Protein AF-A0AAN6F4Q7-F1 (afdb_monomer)

Organism: NCBI:txid329885

Mean predicted aligned error: 5.04 Å

pLDDT: mean 89.15, std 7.91, range [54.62, 97.69]

Foldseek 3Di:
DVVVVVQFPFWDDDDDADPPQPWDWTWGDDVPDTDIDTDQPPPDDDDVSVVSNVVRPVVGDVDPDDDDDDDDDDDDDPVDHDDPPDDDDADDDDPRRRDDD

Sequence (101 aa):
KAAVEATLDEEHVSLPKPAGDGNSYSFGRIGEHNVVVACLPAGVTGKASAATVARDIIRSFPIKAGFMVGIGGGVWSERADVRLGDVVVSQPDGMHGGVVQ

Solvent-accessible surface area (backbone atoms only — not comparable to full-atom values): 7000 Å² total; per-residue (Å²): 99,67,77,61,60,74,63,42,80,38,81,46,78,86,72,89,75,57,91,93,54,86,75,59,75,48,40,28,25,47,90,94,39,81,44,80,48,68,56,73,59,89,97,56,83,57,70,69,58,53,50,52,53,51,54,44,53,54,75,69,40,96,70,89,79,88,84,90,84,82,88,81,89,76,73,66,45,102,91,40,86,54,55,94,87,67,85,86,78,67,56,64,53,96,94,41,74,41,64,92,128

InterPro domains:
  IPR000845 Nucleoside phosphorylase domain [PF01048] (18-90)
  IPR035994 Nucleoside phosphorylase superfamily [G3DSA: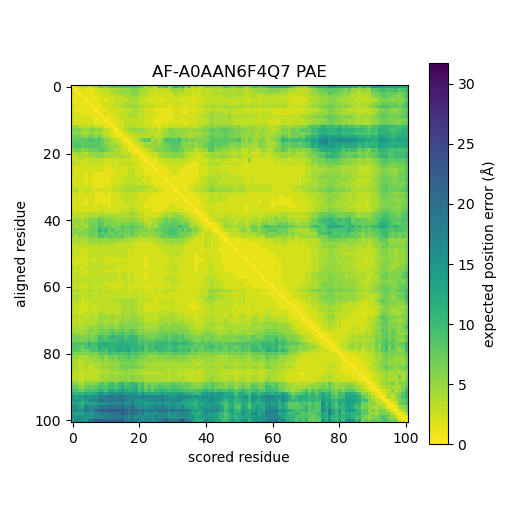3.40.50.1580] (1-101)
  IPR035994 Nucleoside phosphorylase superfamily [SSF53167] (4-91)
  IPR053137 Nucleotide-binding leucine-rich repeat (NLR)-like [PTHR46082] (2-101)

Secondary structure (DSSP, 8-state):
-HHHHTT-SEEEPPPPPPT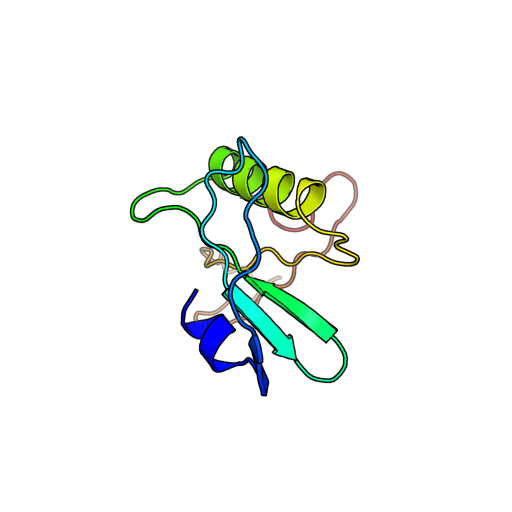T----EEEEEETTEEEEEE-PPTT--SHHHHHHHHHHHHHHS--S------------BTTB---TTPPP----BTTB-S---

Structure (mmCIF, N/CA/C/O backbone):
data_AF-A0AAN6F4Q7-F1
#
_entry.id   AF-A0AAN6F4Q7-F1
#
loop_
_atom_site.group_PDB
_atom_site.id
_atom_site.type_symbol
_atom_site.label_atom_id
_atom_site.label_alt_id
_atom_site.label_comp_id
_atom_site.label_asym_id
_atom_site.label_entity_id
_atom_site.label_seq_id
_atom_site.pdbx_PDB_ins_code
_atom_site.Cartn_x
_atom_site.Cartn_y
_atom_site.Cartn_z
_atom_site.occupancy
_atom_site.B_iso_or_equiv
_atom_site.auth_seq_id
_atom_site.auth_comp_id
_atom_site.auth_asym_id
_atom_site.auth_atom_id
_atom_site.pdbx_PDB_model_num
ATOM 1 N N . LYS A 1 1 ? -7.007 2.884 -3.916 1.00 82.12 1 LYS A N 1
ATOM 2 C CA . LYS A 1 1 ? -7.811 2.375 -2.781 1.00 82.12 1 LYS A CA 1
ATOM 3 C C . LYS A 1 1 ? -8.812 1.327 -3.266 1.00 82.12 1 LYS A C 1
ATOM 5 O O . LYS A 1 1 ? -8.593 0.169 -2.951 1.00 82.12 1 LYS A O 1
ATOM 10 N N . ALA A 1 2 ? -9.730 1.694 -4.170 1.00 88.38 2 ALA A N 1
ATOM 11 C CA . ALA A 1 2 ? -10.770 0.819 -4.734 1.00 88.38 2 ALA A CA 1
ATOM 12 C C . ALA A 1 2 ? -10.318 -0.590 -5.157 1.00 88.38 2 ALA A C 1
ATOM 14 O O . ALA A 1 2 ? -10.980 -1.560 -4.825 1.00 88.38 2 ALA A O 1
ATOM 15 N N . ALA A 1 3 ? -9.177 -0.722 -5.844 1.00 89.69 3 ALA A N 1
ATOM 16 C CA . ALA A 1 3 ? -8.684 -2.036 -6.263 1.00 89.69 3 ALA A CA 1
ATOM 17 C C . ALA A 1 3 ? -8.407 -2.985 -5.082 1.00 89.69 3 ALA A C 1
ATOM 19 O O . ALA A 1 3 ? -8.698 -4.164 -5.185 1.00 89.69 3 ALA A O 1
ATOM 20 N N . VAL A 1 4 ? -7.877 -2.474 -3.964 1.00 91.44 4 VAL A N 1
ATOM 21 C CA . VAL A 1 4 ? -7.637 -3.283 -2.756 1.00 91.44 4 VAL A CA 1
ATOM 22 C C . VAL A 1 4 ? -8.945 -3.513 -2.001 1.00 91.44 4 VAL A C 1
ATOM 24 O O . VAL A 1 4 ? -9.181 -4.609 -1.511 1.00 91.44 4 VAL A O 1
ATOM 27 N N . GLU A 1 5 ? -9.819 -2.507 -1.940 1.00 94.25 5 GLU A N 1
ATOM 28 C CA . GLU A 1 5 ? -11.144 -2.636 -1.312 1.00 94.25 5 GLU A CA 1
ATOM 29 C C . GLU A 1 5 ? -11.980 -3.732 -1.992 1.00 94.25 5 GLU A C 1
ATOM 31 O O . GLU A 1 5 ? -12.564 -4.562 -1.311 1.00 94.25 5 GLU A O 1
ATOM 36 N N . ALA A 1 6 ? -11.919 -3.834 -3.323 1.00 95.00 6 ALA A N 1
ATOM 37 C CA . ALA A 1 6 ? -12.576 -4.893 -4.090 1.00 95.00 6 ALA A CA 1
ATOM 38 C C . ALA A 1 6 ? -12.007 -6.306 -3.848 1.00 95.00 6 ALA A C 1
ATOM 40 O O . ALA A 1 6 ? -12.617 -7.281 -4.277 1.00 95.00 6 ALA A O 1
ATOM 41 N N . THR A 1 7 ? -10.838 -6.425 -3.206 1.00 94.19 7 THR A N 1
ATOM 42 C CA . THR A 1 7 ? -10.232 -7.720 -2.840 1.00 94.19 7 THR A CA 1
ATOM 43 C C . THR A 1 7 ? -10.528 -8.142 -1.402 1.00 94.19 7 THR A C 1
ATOM 45 O O . THR A 1 7 ? -10.069 -9.201 -0.987 1.00 94.19 7 THR A O 1
ATOM 48 N N . LEU A 1 8 ? -11.247 -7.319 -0.630 1.00 96.75 8 LEU A N 1
ATOM 49 C CA . LEU A 1 8 ? -11.653 -7.662 0.730 1.00 96.75 8 LEU A CA 1
ATOM 50 C C . LEU A 1 8 ? -12.746 -8.736 0.697 1.00 96.75 8 LEU A C 1
ATOM 52 O O . LEU A 1 8 ? -13.712 -8.621 -0.053 1.00 96.75 8 LEU A O 1
ATOM 56 N N . ASP A 1 9 ? -12.620 -9.740 1.560 1.00 97.56 9 ASP A N 1
ATOM 57 C CA . ASP A 1 9 ? -13.683 -10.722 1.798 1.00 97.56 9 ASP A CA 1
ATOM 58 C C . ASP A 1 9 ? -14.834 -10.103 2.605 1.00 97.56 9 ASP A C 1
ATOM 60 O O . ASP A 1 9 ? -15.990 -10.504 2.484 1.00 97.56 9 ASP A O 1
ATOM 64 N N . GLU A 1 10 ? -14.502 -9.131 3.458 1.00 97.69 10 GLU A N 1
ATOM 65 C CA . GLU A 1 10 ? -15.431 -8.432 4.339 1.00 97.69 10 GLU A CA 1
ATOM 66 C C . GLU A 1 10 ? -14.970 -6.988 4.556 1.00 97.69 10 GLU A C 1
ATOM 68 O O . GLU A 1 10 ? -13.791 -6.735 4.820 1.00 97.69 10 GLU A O 1
ATOM 73 N N . GLU A 1 11 ? -15.905 -6.041 4.482 1.00 96.94 11 GLU A N 1
ATOM 74 C CA . GLU A 1 11 ? -15.685 -4.648 4.869 1.00 96.94 11 GLU A CA 1
ATOM 75 C C . GLU A 1 11 ? -16.103 -4.437 6.327 1.00 96.94 11 GLU A C 1
ATOM 77 O O . GLU A 1 11 ? -17.202 -4.803 6.743 1.00 96.94 11 GLU A O 1
ATOM 82 N N . HIS A 1 12 ? -15.235 -3.806 7.114 1.00 96.19 12 HIS A N 1
ATOM 83 C CA . HIS A 1 12 ? -15.526 -3.447 8.496 1.00 96.19 12 HIS A CA 1
ATOM 84 C C . HIS A 1 12 ? -15.957 -1.985 8.607 1.00 96.19 12 HIS A C 1
ATOM 86 O O . HIS A 1 12 ? -15.558 -1.120 7.824 1.00 96.19 12 HIS A O 1
ATOM 92 N N . VAL A 1 13 ? -16.718 -1.684 9.659 1.00 94.31 13 VAL A N 1
ATOM 93 C CA . VAL A 1 13 ? -17.069 -0.304 10.005 1.00 94.31 13 VAL A CA 1
ATOM 94 C C . VAL A 1 13 ? -15.824 0.529 10.321 1.00 94.31 13 VAL A C 1
ATOM 96 O O . VAL A 1 13 ? -14.842 0.045 10.886 1.00 94.31 13 VAL A O 1
ATOM 99 N N . SER A 1 14 ? -15.883 1.815 9.981 1.00 89.06 14 SER A N 1
ATOM 100 C C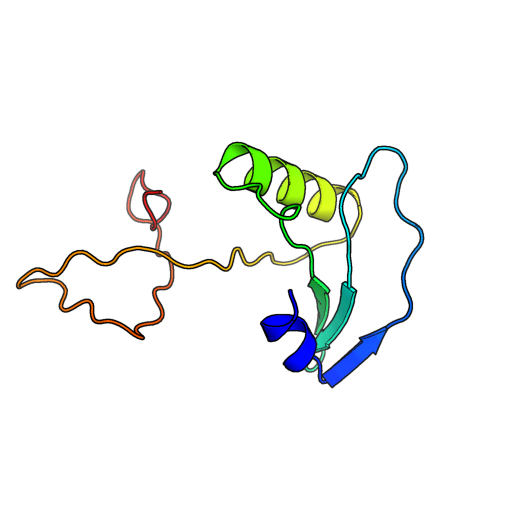A . SER A 1 14 ? -14.804 2.762 10.257 1.00 89.06 14 SER A CA 1
ATOM 101 C C . SER A 1 14 ? -14.498 2.864 11.751 1.00 89.06 14 SER A C 1
ATOM 103 O O . SER A 1 14 ? -15.391 3.102 12.565 1.00 89.06 14 SER A O 1
ATOM 105 N N . LEU A 1 15 ? -13.217 2.757 12.102 1.00 87.00 15 LEU A N 1
ATOM 106 C CA . LEU A 1 15 ? -12.735 2.988 13.462 1.00 87.00 15 LEU A CA 1
ATOM 107 C C . LEU A 1 15 ? -12.493 4.486 13.730 1.00 87.00 15 LEU A C 1
ATOM 109 O O . LEU A 1 15 ? -12.177 5.236 12.797 1.00 87.00 15 LEU A O 1
ATOM 113 N N . PRO A 1 16 ? -12.586 4.939 14.996 1.00 85.69 16 PRO A N 1
ATOM 114 C CA . PRO A 1 16 ? -12.180 6.287 15.375 1.00 85.69 16 PRO A CA 1
ATOM 115 C C . PRO A 1 16 ? -10.717 6.541 15.002 1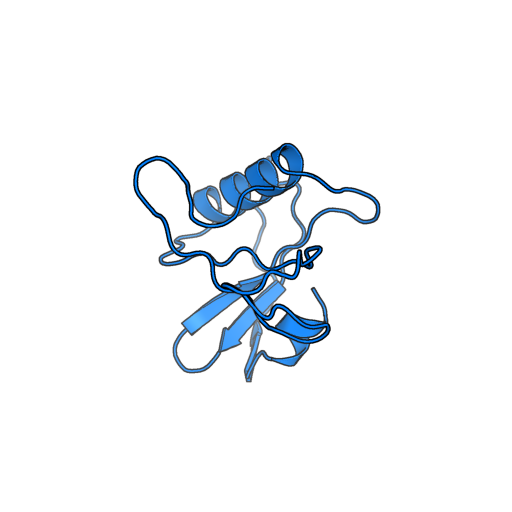.00 85.69 16 PRO A C 1
ATOM 117 O O . PRO A 1 16 ? -9.835 5.741 15.315 1.00 85.69 16 PRO A O 1
ATOM 120 N N . LYS A 1 17 ? -10.454 7.670 14.342 1.00 82.50 17 LYS A N 1
ATOM 121 C CA . LYS A 1 17 ? -9.094 8.056 13.958 1.00 82.50 17 LYS A CA 1
ATOM 122 C C . LYS A 1 17 ? -8.374 8.741 15.124 1.00 82.50 17 LYS A C 1
ATOM 124 O O . LYS A 1 17 ? -8.960 9.646 15.725 1.00 82.50 17 LYS A O 1
ATOM 129 N N . PRO A 1 18 ? -7.117 8.373 15.423 1.00 84.38 18 PRO A N 1
ATOM 130 C CA . PRO A 1 18 ? -6.313 9.088 16.407 1.00 84.38 18 PRO A CA 1
ATOM 131 C C . PRO A 1 18 ? -6.120 10.566 16.045 1.00 84.38 18 PRO A C 1
ATOM 133 O O . PRO A 1 18 ? -6.032 10.937 14.872 1.00 84.38 18 PRO A O 1
ATOM 136 N N . ALA A 1 19 ? -6.038 11.427 17.061 1.00 86.31 19 ALA A N 1
ATOM 137 C CA . ALA A 1 19 ? -5.795 12.851 16.857 1.00 86.31 19 ALA A CA 1
ATOM 138 C C . ALA A 1 19 ? -4.441 13.079 16.159 1.00 86.31 19 ALA A C 1
ATOM 140 O O . ALA A 1 19 ? -3.423 12.513 16.555 1.00 86.31 19 ALA A O 1
ATOM 141 N N . GLY A 1 20 ? -4.428 13.926 15.126 1.00 86.62 20 GLY A N 1
ATOM 142 C CA . GLY A 1 20 ? -3.221 14.207 14.339 1.00 86.62 20 GLY A CA 1
ATOM 143 C C . GLY A 1 20 ? -2.913 13.188 13.235 1.00 86.62 20 GLY A C 1
ATOM 144 O O . GLY A 1 20 ? -1.849 13.289 12.624 1.00 86.62 20 GLY A O 1
ATOM 145 N N . ASP A 1 21 ? -3.822 12.244 12.970 1.00 90.38 21 ASP A N 1
ATOM 146 C CA . ASP A 1 21 ? -3.798 11.372 11.793 1.00 90.38 21 ASP A CA 1
ATOM 147 C C . ASP A 1 21 ? -4.763 11.895 10.710 1.00 90.38 21 ASP A C 1
ATOM 149 O O . ASP A 1 21 ? -5.992 11.862 10.845 1.00 90.38 21 ASP A O 1
ATOM 153 N N . GLY A 1 22 ? -4.180 12.414 9.627 1.00 87.81 22 GLY A N 1
ATOM 154 C CA . GLY A 1 22 ? -4.909 12.992 8.497 1.00 87.81 22 GLY A CA 1
ATOM 155 C C . GLY A 1 22 ? -5.375 11.976 7.454 1.00 87.81 22 GLY A C 1
ATOM 156 O O . GLY A 1 22 ? -6.032 12.364 6.487 1.00 87.81 22 GLY A O 1
ATOM 157 N N . ASN A 1 23 ? -5.052 10.692 7.611 1.00 91.50 23 ASN A N 1
ATOM 158 C CA . ASN A 1 23 ? -5.315 9.698 6.582 1.00 91.50 23 ASN A CA 1
ATOM 159 C C . ASN A 1 23 ? -6.806 9.337 6.472 1.00 91.50 23 ASN A C 1
ATOM 161 O O . ASN A 1 23 ? -7.620 9.495 7.394 1.00 91.50 23 ASN A O 1
ATOM 165 N N . SER A 1 24 ? -7.158 8.816 5.296 1.00 89.94 24 SER A N 1
ATOM 166 C CA . SER A 1 24 ? -8.433 8.150 5.036 1.00 89.94 24 SER A CA 1
ATOM 167 C C . SER A 1 24 ? -8.205 6.645 4.995 1.00 89.94 24 SER A C 1
ATOM 169 O O . SER A 1 24 ? -7.437 6.157 4.163 1.00 89.94 24 SER A O 1
ATOM 171 N N . TYR A 1 25 ? -8.889 5.923 5.880 1.00 93.50 25 TYR A N 1
ATOM 172 C CA . TYR A 1 25 ? -8.762 4.477 6.028 1.00 93.50 25 TYR A CA 1
ATOM 173 C C . TYR A 1 25 ? -10.001 3.750 5.523 1.00 93.50 25 TYR A C 1
ATOM 175 O O . TYR A 1 25 ? -11.102 4.292 5.557 1.00 93.50 25 TYR A O 1
ATOM 183 N N . SER A 1 26 ? -9.798 2.537 5.026 1.00 94.94 26 SER A N 1
ATOM 184 C CA . SER A 1 26 ? -10.826 1.498 4.948 1.00 94.94 26 SER A CA 1
ATOM 185 C C . SER A 1 26 ? -10.344 0.299 5.739 1.00 94.94 26 SER A C 1
ATOM 187 O O . SER A 1 26 ? -9.139 0.045 5.814 1.00 94.94 26 SER A O 1
ATOM 189 N N . PHE A 1 27 ? -11.287 -0.412 6.335 1.00 95.94 27 PHE A N 1
ATOM 190 C CA . PHE A 1 27 ? -11.026 -1.549 7.197 1.00 95.94 27 PHE A CA 1
ATOM 191 C C . PHE A 1 27 ? -11.744 -2.756 6.621 1.00 95.94 27 PHE A C 1
ATOM 193 O O . PHE A 1 27 ? -12.846 -2.630 6.095 1.00 95.94 27 PHE A O 1
ATOM 200 N N . GLY A 1 28 ? -11.131 -3.921 6.738 1.00 96.81 28 GLY A N 1
ATOM 201 C CA . GLY A 1 28 ? -11.758 -5.152 6.296 1.00 96.81 28 GLY A CA 1
ATOM 202 C C . GLY A 1 28 ? -10.917 -6.364 6.619 1.00 96.81 28 GLY A C 1
ATOM 203 O O . GLY A 1 28 ? -10.011 -6.305 7.460 1.00 96.81 28 GLY A O 1
ATOM 204 N N . ARG A 1 29 ? -11.210 -7.455 5.924 1.00 97.69 29 ARG A N 1
ATOM 205 C CA . ARG A 1 29 ? -10.563 -8.746 6.121 1.00 97.69 29 ARG A CA 1
ATOM 206 C C . ARG A 1 29 ? -10.228 -9.407 4.787 1.00 97.69 29 ARG A C 1
ATOM 208 O O . ARG A 1 29 ? -10.998 -9.307 3.838 1.00 97.69 29 ARG A O 1
ATOM 215 N N . ILE A 1 30 ? -9.073 -10.068 4.741 1.00 96.81 30 ILE A N 1
ATOM 216 C CA . ILE A 1 30 ? -8.673 -10.994 3.672 1.00 96.81 30 ILE A CA 1
ATOM 217 C C . ILE A 1 30 ? -8.195 -12.278 4.354 1.00 96.81 30 ILE A C 1
ATOM 219 O O . ILE A 1 30 ? -7.226 -12.257 5.119 1.00 96.81 30 ILE A O 1
ATOM 223 N N . GLY A 1 31 ? -8.886 -13.389 4.117 1.00 96.12 31 GLY A N 1
ATOM 224 C CA . GLY A 1 31 ? -8.722 -14.638 4.850 1.00 96.12 31 GLY A CA 1
ATOM 225 C C . GLY A 1 31 ? -8.849 -14.423 6.361 1.00 96.12 31 GLY A C 1
ATOM 226 O O . GLY A 1 31 ? -9.846 -13.896 6.856 1.00 96.12 31 GLY A O 1
ATOM 227 N N . GLU A 1 32 ? -7.797 -14.786 7.092 1.00 96.69 32 GLU A N 1
ATOM 228 C CA . GLU A 1 32 ? -7.709 -14.647 8.554 1.00 96.69 32 GLU A CA 1
ATOM 229 C C . GLU A 1 32 ? -7.067 -13.315 8.999 1.00 96.69 32 GLU A C 1
ATOM 231 O O . GLU A 1 32 ? -6.794 -13.102 10.184 1.00 96.69 32 GLU A O 1
ATOM 236 N N . HIS A 1 33 ? -6.765 -12.411 8.062 1.00 96.31 33 HIS A N 1
ATOM 237 C CA . HIS A 1 33 ? -6.030 -11.179 8.337 1.00 96.31 33 HIS A CA 1
ATOM 238 C C . HIS A 1 33 ? -6.936 -9.952 8.290 1.00 96.31 33 HIS A C 1
ATOM 240 O O . HIS A 1 33 ? -7.565 -9.664 7.275 1.00 96.31 33 HIS A O 1
ATOM 246 N N . ASN A 1 34 ? -6.931 -9.172 9.373 1.00 96.38 34 ASN A N 1
ATOM 247 C CA . ASN A 1 34 ? -7.504 -7.829 9.375 1.00 96.38 34 ASN A CA 1
ATOM 248 C C . ASN A 1 34 ? -6.596 -6.879 8.587 1.00 96.38 34 ASN A C 1
ATOM 250 O O . ASN A 1 34 ? -5.391 -6.809 8.845 1.00 96.38 34 ASN A O 1
ATOM 254 N N . VAL A 1 35 ? -7.183 -6.131 7.659 1.00 96.25 35 VAL A N 1
ATOM 255 C CA . VAL A 1 35 ? -6.476 -5.237 6.740 1.00 96.25 35 VAL A CA 1
ATOM 256 C C . VAL A 1 35 ? -6.934 -3.797 6.962 1.00 96.25 35 VAL A C 1
ATOM 258 O O . VAL A 1 35 ? -8.127 -3.517 7.077 1.00 96.25 35 VAL A O 1
ATOM 261 N N . VAL A 1 36 ? -5.968 -2.875 6.997 1.00 95.81 36 VAL A N 1
ATOM 262 C CA . VAL A 1 36 ? -6.202 -1.425 6.947 1.00 95.81 36 VAL A CA 1
ATOM 263 C C . VAL A 1 36 ? -5.641 -0.902 5.632 1.00 95.81 36 VAL A C 1
ATOM 265 O O . VAL A 1 36 ? -4.461 -1.090 5.338 1.00 95.81 36 VAL A O 1
ATOM 268 N N . VAL A 1 37 ? -6.476 -0.233 4.842 1.00 95.38 37 VAL A N 1
ATOM 269 C CA . VAL A 1 37 ? -6.103 0.330 3.541 1.00 95.38 37 VAL A CA 1
ATOM 270 C C . VAL A 1 37 ? -6.111 1.848 3.630 1.00 95.38 37 VAL A C 1
ATOM 272 O O . VAL A 1 37 ? -7.136 2.448 3.949 1.00 95.38 37 VAL A O 1
ATOM 275 N N . ALA A 1 38 ? -4.997 2.485 3.279 1.00 94.50 38 ALA A N 1
ATOM 276 C CA . ALA A 1 38 ? -4.920 3.930 3.091 1.00 94.50 38 ALA A CA 1
ATOM 277 C C . ALA A 1 38 ? -4.423 4.262 1.684 1.00 94.50 38 ALA A C 1
ATOM 279 O O . ALA A 1 38 ? -3.761 3.455 1.031 1.00 94.50 38 ALA A O 1
ATOM 280 N N . CYS A 1 39 ? -4.718 5.470 1.217 1.00 92.00 39 CYS A N 1
ATOM 281 C CA . CYS A 1 39 ? -4.129 6.012 0.000 1.00 92.00 39 CYS A CA 1
ATOM 282 C C . CYS A 1 39 ? -3.628 7.432 0.242 1.00 92.00 39 CYS A C 1
ATOM 284 O O . CYS A 1 39 ? -4.113 8.128 1.136 1.00 92.00 39 CYS A O 1
ATOM 286 N N . LEU A 1 40 ? -2.680 7.867 -0.587 1.00 89.00 40 LEU A N 1
ATOM 287 C CA . LEU A 1 40 ? -2.302 9.272 -0.623 1.00 89.00 40 LEU A CA 1
ATOM 288 C C . LEU A 1 40 ? -3.528 10.130 -0.983 1.00 89.00 40 LEU A C 1
ATOM 290 O O . LEU A 1 40 ? -4.408 9.656 -1.714 1.00 89.00 40 LEU A O 1
ATOM 294 N N . PRO A 1 41 ? -3.600 11.379 -0.490 1.00 84.88 41 PRO A N 1
ATOM 295 C CA . PRO A 1 41 ? -4.624 12.318 -0.924 1.00 84.88 41 PRO A CA 1
ATOM 296 C C . PRO A 1 41 ? -4.622 12.472 -2.448 1.00 84.88 41 PRO A C 1
ATOM 298 O O . PRO A 1 41 ? -3.576 12.373 -3.095 1.00 84.88 41 PRO A O 1
ATOM 301 N N . ALA A 1 42 ? -5.794 12.725 -3.029 1.00 82.25 42 ALA A N 1
ATOM 302 C CA . ALA A 1 42 ? -5.918 12.915 -4.470 1.00 82.25 42 ALA A CA 1
ATOM 303 C C . ALA A 1 42 ? -4.970 14.026 -4.960 1.00 82.25 42 ALA A C 1
ATOM 305 O O . ALA A 1 42 ? -4.891 15.095 -4.358 1.00 82.25 42 ALA A O 1
ATOM 306 N N . GLY A 1 43 ? -4.236 13.752 -6.041 1.00 82.56 43 GLY A N 1
ATOM 307 C CA . GLY A 1 43 ? -3.251 14.682 -6.604 1.00 82.56 43 GLY A CA 1
ATOM 308 C C . GLY A 1 43 ? -1.914 14.759 -5.853 1.00 82.56 43 GLY A C 1
ATOM 309 O O . GLY A 1 43 ? -1.047 15.521 -6.267 1.00 82.56 43 GLY A O 1
ATOM 310 N N . VAL A 1 44 ? -1.713 13.976 -4.786 1.00 86.06 44 VAL A N 1
ATOM 311 C CA . VAL A 1 44 ? -0.450 13.933 -4.034 1.00 86.06 44 VAL A CA 1
ATOM 312 C C . VAL A 1 44 ? 0.332 12.669 -4.381 1.00 86.06 44 VAL A C 1
ATOM 314 O O . VAL A 1 44 ? -0.177 11.554 -4.289 1.00 86.06 44 VAL A O 1
ATOM 317 N N . THR A 1 45 ? 1.605 12.840 -4.730 1.00 84.31 45 THR A N 1
ATOM 318 C CA . THR A 1 45 ? 2.536 11.748 -5.042 1.00 84.31 45 THR A CA 1
ATOM 319 C C . THR A 1 45 ? 3.886 11.972 -4.374 1.00 84.31 45 THR A C 1
ATOM 321 O O . THR A 1 45 ? 4.260 13.107 -4.086 1.00 84.31 45 THR A O 1
ATOM 324 N N . GLY A 1 46 ? 4.658 10.899 -4.200 1.00 86.94 46 GLY A N 1
ATOM 325 C CA . GLY A 1 46 ? 6.065 10.975 -3.810 1.00 86.94 46 GLY A CA 1
ATOM 326 C C . GLY A 1 46 ? 6.389 10.314 -2.472 1.00 86.94 46 GLY A C 1
ATOM 327 O O . GLY A 1 46 ? 5.518 10.038 -1.644 1.00 86.94 46 GLY A O 1
ATOM 328 N N . LYS A 1 47 ? 7.690 10.073 -2.273 1.00 87.88 47 LYS A N 1
ATOM 329 C CA . LYS A 1 47 ? 8.239 9.295 -1.151 1.00 87.88 47 LYS A CA 1
ATOM 330 C C . LYS A 1 47 ? 7.905 9.890 0.222 1.00 87.88 47 LYS A C 1
AT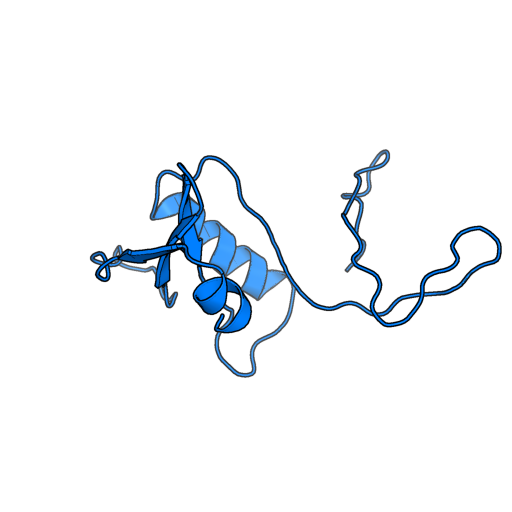OM 332 O O . LYS A 1 47 ? 7.522 9.155 1.124 1.00 87.88 47 LYS A O 1
ATOM 337 N N . ALA A 1 48 ? 7.996 11.213 0.381 1.00 90.88 48 ALA A N 1
ATOM 338 C CA . ALA A 1 48 ? 7.737 11.884 1.662 1.00 90.88 48 ALA A CA 1
ATOM 339 C C . ALA A 1 48 ? 6.270 11.761 2.114 1.00 90.88 48 ALA A C 1
ATOM 341 O O . ALA A 1 48 ? 5.987 11.489 3.284 1.00 90.88 48 ALA A O 1
ATOM 342 N N . SER A 1 49 ? 5.330 11.904 1.177 1.00 91.25 49 SER A N 1
ATOM 343 C CA . SER A 1 49 ? 3.904 11.727 1.452 1.00 91.25 49 SER A CA 1
ATOM 344 C C . SER A 1 49 ? 3.587 10.268 1.779 1.00 91.25 49 SER A C 1
ATOM 346 O O . SER A 1 49 ? 2.891 10.006 2.756 1.00 91.25 49 SER A O 1
ATOM 348 N N . ALA A 1 50 ? 4.153 9.314 1.027 1.00 91.62 50 ALA A N 1
ATOM 349 C CA . ALA A 1 50 ? 4.000 7.885 1.307 1.00 91.62 50 ALA A CA 1
ATOM 350 C C . ALA A 1 50 ? 4.551 7.508 2.693 1.00 91.62 50 ALA A C 1
ATOM 352 O O . ALA A 1 50 ? 3.884 6.807 3.451 1.00 91.62 50 ALA A O 1
ATOM 353 N N . ALA A 1 51 ? 5.720 8.041 3.064 1.00 92.44 51 ALA A N 1
ATOM 354 C CA . ALA A 1 51 ? 6.313 7.841 4.383 1.00 92.44 51 ALA A CA 1
ATOM 355 C C . ALA A 1 51 ? 5.440 8.417 5.508 1.00 92.44 51 ALA A C 1
ATOM 357 O O . ALA A 1 51 ? 5.287 7.780 6.547 1.00 92.44 51 ALA A O 1
ATOM 358 N N . THR A 1 52 ? 4.828 9.588 5.298 1.00 93.50 52 THR A N 1
ATOM 359 C CA . THR A 1 52 ? 3.882 10.175 6.262 1.00 93.50 52 THR A CA 1
ATOM 360 C C . THR A 1 52 ? 2.661 9.279 6.457 1.00 93.50 52 THR A C 1
ATOM 362 O O . THR A 1 52 ? 2.316 8.963 7.592 1.00 93.50 52 THR A O 1
ATOM 365 N N . VAL A 1 53 ? 2.050 8.805 5.365 1.00 93.75 53 VAL A N 1
ATOM 366 C CA . VAL A 1 53 ? 0.907 7.882 5.431 1.00 93.75 53 VAL A CA 1
ATOM 367 C C . VAL A 1 53 ? 1.286 6.602 6.181 1.00 93.75 53 VAL A C 1
ATOM 369 O O . VAL A 1 53 ? 0.580 6.201 7.102 1.00 93.75 53 VAL A O 1
ATOM 372 N N . ALA A 1 54 ? 2.424 5.991 5.838 1.00 93.88 54 ALA A N 1
ATOM 373 C CA . ALA A 1 54 ? 2.903 4.767 6.475 1.00 93.88 54 ALA A CA 1
ATOM 374 C C . ALA A 1 54 ? 3.19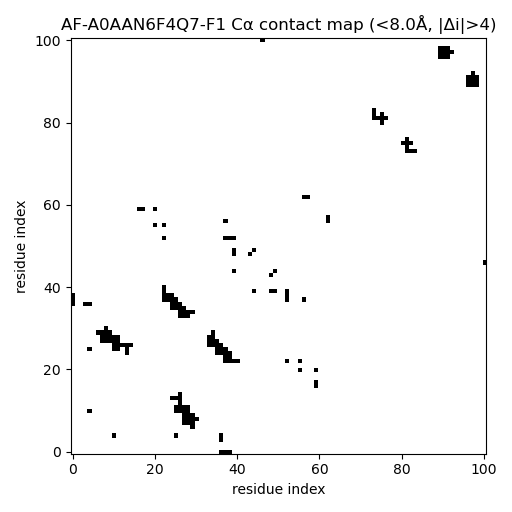2 4.956 7.973 1.00 93.88 54 ALA A C 1
ATOM 376 O O . ALA A 1 54 ? 2.762 4.139 8.786 1.00 93.88 54 ALA A O 1
ATOM 377 N N . ARG A 1 55 ? 3.867 6.051 8.353 1.00 94.31 55 ARG A N 1
ATOM 378 C CA . ARG A 1 55 ? 4.117 6.410 9.759 1.00 94.31 55 ARG A CA 1
ATOM 379 C C . ARG A 1 55 ? 2.814 6.473 10.549 1.00 94.31 55 ARG A C 1
ATOM 381 O O . ARG A 1 55 ? 2.746 6.002 11.682 1.00 94.31 55 ARG A O 1
ATOM 388 N N . ASP A 1 56 ? 1.798 7.076 9.950 1.00 93.88 56 ASP A N 1
ATOM 389 C CA . ASP A 1 56 ? 0.522 7.335 10.599 1.00 93.88 56 ASP A CA 1
ATOM 390 C C . ASP A 1 56 ? -0.288 6.047 10.766 1.00 93.88 56 ASP A C 1
ATOM 392 O O . ASP A 1 56 ? -0.755 5.773 11.866 1.00 93.88 56 ASP A O 1
ATOM 396 N N . ILE A 1 57 ? -0.308 5.172 9.757 1.00 94.00 57 ILE A N 1
ATOM 397 C CA . ILE A 1 57 ? -0.887 3.824 9.872 1.00 94.00 57 ILE A CA 1
ATOM 398 C C . ILE A 1 57 ? -0.230 3.026 11.007 1.00 94.00 57 ILE A C 1
ATOM 400 O O . ILE A 1 57 ? -0.927 2.449 11.840 1.00 94.00 57 ILE A O 1
ATOM 404 N N . ILE A 1 58 ? 1.108 3.003 11.051 1.00 93.62 58 ILE A N 1
ATOM 405 C CA . ILE A 1 58 ? 1.875 2.212 12.027 1.00 93.62 58 ILE A CA 1
ATOM 406 C C . ILE A 1 58 ? 1.646 2.711 13.455 1.00 93.62 58 ILE A C 1
ATOM 408 O O . ILE A 1 58 ? 1.569 1.902 14.375 1.00 93.62 58 ILE A O 1
ATOM 412 N N . ARG A 1 59 ? 1.538 4.030 13.666 1.00 93.31 59 ARG A N 1
ATOM 413 C CA . ARG A 1 59 ? 1.279 4.561 15.012 1.00 93.31 59 ARG A CA 1
ATOM 414 C C . ARG A 1 59 ? -0.181 4.422 15.439 1.00 93.31 59 ARG A C 1
ATOM 416 O O . ARG A 1 59 ? -0.446 4.361 16.635 1.00 93.31 59 ARG A O 1
ATOM 423 N N . SER A 1 60 ? -1.112 4.435 14.485 1.00 93.44 60 SER A N 1
ATOM 424 C CA . SER A 1 60 ? -2.551 4.435 14.760 1.00 93.44 60 SER A CA 1
ATOM 425 C C . SER A 1 60 ? -3.113 3.035 15.001 1.00 93.44 60 SER A C 1
ATOM 427 O O . SER A 1 60 ? -4.124 2.901 15.689 1.00 93.44 60 SER A O 1
ATOM 429 N N . PHE A 1 61 ? -2.471 1.989 14.469 1.00 92.81 61 PHE A N 1
ATOM 430 C CA . PHE A 1 61 ? -2.975 0.616 14.520 1.00 92.81 61 PHE A CA 1
ATOM 431 C C . PHE A 1 61 ? -1.866 -0.402 14.832 1.00 92.81 61 PHE A C 1
ATOM 433 O O . PHE A 1 61 ? -0.704 -0.171 14.503 1.00 92.81 61 PHE A O 1
ATOM 440 N N . PRO A 1 62 ? -2.199 -1.569 15.417 1.00 93.25 62 PRO A N 1
ATOM 441 C CA . PRO A 1 62 ? -1.230 -2.624 15.724 1.00 93.25 62 PRO A CA 1
ATOM 442 C C . PRO A 1 62 ? -0.824 -3.420 14.466 1.00 93.25 62 PRO A C 1
ATOM 444 O O . PRO A 1 62 ? -1.176 -4.589 14.300 1.00 93.25 62 PRO A O 1
ATOM 447 N N . ILE A 1 63 ? -0.099 -2.775 13.551 1.00 94.88 63 ILE A N 1
ATOM 448 C CA . ILE A 1 63 ? 0.323 -3.351 12.269 1.00 94.88 63 ILE A CA 1
ATOM 449 C C . ILE A 1 63 ? 1.414 -4.406 12.469 1.00 94.88 63 ILE A C 1
ATOM 451 O O . ILE A 1 63 ? 2.427 -4.154 13.116 1.00 94.88 63 ILE A O 1
ATOM 455 N N . LYS A 1 64 ? 1.223 -5.584 11.862 1.00 95.31 64 LYS A N 1
ATOM 456 C CA . LYS A 1 64 ? 2.199 -6.692 11.879 1.00 95.31 64 LYS A CA 1
ATOM 457 C C . LYS A 1 64 ? 3.031 -6.787 10.600 1.00 95.31 64 LYS A C 1
ATOM 459 O O . LYS A 1 64 ? 4.178 -7.212 10.645 1.00 95.31 64 LYS A O 1
ATOM 464 N N . ALA A 1 65 ? 2.444 -6.405 9.471 1.00 92.94 65 ALA A N 1
ATOM 465 C CA . ALA A 1 65 ? 3.080 -6.377 8.161 1.00 92.94 65 ALA A CA 1
ATOM 466 C C . ALA A 1 65 ? 2.483 -5.225 7.344 1.00 92.94 65 ALA A C 1
ATOM 468 O O . ALA A 1 65 ? 1.300 -4.915 7.491 1.00 92.94 65 ALA A O 1
ATOM 469 N N . GLY A 1 66 ? 3.297 -4.592 6.502 1.00 92.00 66 GLY A N 1
ATOM 470 C CA . GLY A 1 66 ? 2.883 -3.474 5.660 1.00 92.00 66 GLY A CA 1
ATOM 471 C C . GLY A 1 66 ? 3.312 -3.685 4.215 1.00 92.00 66 GLY A C 1
ATOM 472 O O . GLY A 1 66 ? 4.438 -4.105 3.958 1.00 92.00 66 GLY A O 1
ATOM 473 N N . PHE A 1 67 ? 2.421 -3.359 3.281 1.00 91.94 67 PHE A N 1
ATOM 474 C CA . PHE A 1 67 ? 2.678 -3.424 1.846 1.00 91.94 67 P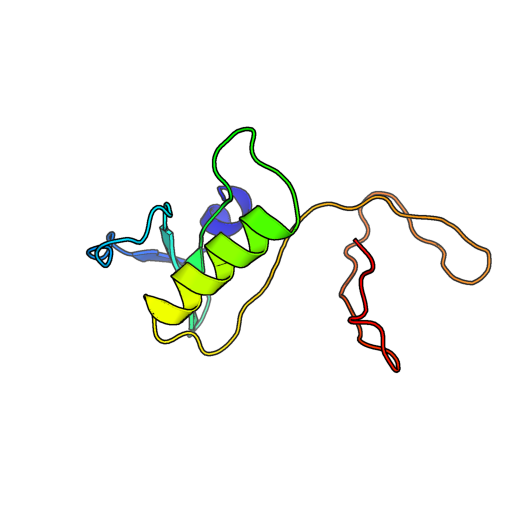HE A CA 1
ATOM 475 C C . PHE A 1 67 ? 2.516 -2.035 1.237 1.00 91.94 67 PHE A C 1
ATOM 477 O O . PHE A 1 67 ? 1.476 -1.395 1.398 1.00 91.94 67 PHE A O 1
ATOM 484 N N . MET A 1 68 ? 3.537 -1.572 0.519 1.00 90.06 68 MET A N 1
ATOM 485 C CA . MET A 1 68 ? 3.443 -0.378 -0.314 1.00 90.06 68 MET A CA 1
ATOM 486 C C . MET A 1 68 ? 3.176 -0.822 -1.749 1.00 90.06 68 MET A C 1
ATOM 488 O O . MET A 1 68 ? 4.024 -1.458 -2.368 1.00 90.06 68 MET A O 1
ATOM 492 N N . VAL A 1 69 ? 1.995 -0.489 -2.265 1.00 89.62 69 VAL A N 1
ATOM 493 C CA . VAL A 1 69 ? 1.572 -0.855 -3.620 1.00 89.62 69 VAL A CA 1
ATOM 494 C C . VAL A 1 69 ? 1.429 0.411 -4.451 1.00 89.62 69 VAL A C 1
ATOM 496 O O . VAL A 1 69 ? 0.785 1.376 -4.037 1.00 89.62 69 VAL A O 1
ATOM 499 N N . GLY A 1 70 ? 2.029 0.403 -5.633 1.00 88.38 70 GLY A N 1
ATOM 500 C CA . GLY A 1 70 ? 1.985 1.506 -6.577 1.00 88.38 70 GLY A CA 1
ATOM 501 C C . GLY A 1 70 ? 2.384 1.040 -7.968 1.00 88.38 70 GLY A C 1
ATOM 502 O O . GLY A 1 70 ? 2.736 -0.119 -8.171 1.00 88.38 70 GLY A O 1
ATOM 503 N N . ILE A 1 71 ? 2.321 1.961 -8.921 1.00 88.94 71 ILE A N 1
ATOM 504 C CA . ILE A 1 71 ? 2.831 1.737 -10.272 1.00 88.94 71 ILE A CA 1
ATOM 505 C C . ILE A 1 71 ? 4.266 2.253 -10.374 1.00 88.94 71 ILE A C 1
ATOM 507 O O . ILE A 1 71 ? 4.653 3.186 -9.667 1.00 88.94 71 ILE A O 1
ATOM 511 N N . GLY A 1 72 ? 5.037 1.667 -11.281 1.00 86.44 72 GLY A N 1
ATOM 512 C CA . GLY A 1 72 ? 6.390 2.100 -11.604 1.00 86.44 72 GLY A CA 1
ATOM 513 C C . GLY A 1 72 ? 6.652 1.992 -13.101 1.00 86.44 72 GLY A C 1
ATOM 514 O O . GLY A 1 72 ? 5.943 1.282 -13.814 1.00 86.44 72 GLY A O 1
ATOM 515 N N . GLY A 1 73 ? 7.665 2.715 -13.576 1.00 87.88 73 GLY A N 1
ATOM 516 C CA . GLY A 1 73 ? 8.217 2.508 -14.912 1.00 87.88 73 GLY A CA 1
ATOM 517 C C . GLY A 1 73 ? 9.228 1.362 -14.889 1.00 87.88 73 GLY A C 1
ATOM 518 O O . GLY A 1 73 ? 10.083 1.320 -14.006 1.00 87.88 73 GLY A O 1
ATOM 519 N N . GLY A 1 74 ? 9.132 0.444 -15.848 1.00 86.56 74 GLY A N 1
ATOM 520 C CA . GLY A 1 74 ? 10.117 -0.617 -16.054 1.00 86.56 74 GLY A CA 1
ATOM 521 C C . GLY A 1 74 ? 11.188 -0.199 -17.059 1.00 86.56 74 GLY A C 1
ATOM 522 O O . GLY A 1 74 ? 10.882 0.468 -18.047 1.00 86.56 74 GLY A O 1
ATOM 523 N N . VAL A 1 75 ? 12.435 -0.611 -16.826 1.00 88.69 75 VAL A N 1
ATOM 524 C CA . VAL A 1 75 ? 13.532 -0.472 -17.794 1.00 88.69 75 VAL A CA 1
ATOM 525 C C . VAL A 1 75 ? 13.929 -1.867 -18.255 1.00 88.69 75 VAL A C 1
ATOM 527 O O . VAL A 1 75 ? 14.408 -2.672 -17.459 1.00 88.69 75 VAL A O 1
ATOM 530 N N . TRP A 1 76 ? 13.712 -2.150 -19.536 1.00 90.56 76 TRP A N 1
ATOM 531 C CA . TRP A 1 76 ? 14.120 -3.411 -20.147 1.00 90.56 76 TRP A CA 1
ATOM 532 C C . TRP A 1 76 ? 15.649 -3.502 -20.260 1.00 90.56 76 TRP A C 1
ATOM 534 O O . TRP A 1 76 ? 16.323 -2.511 -20.552 1.00 90.56 76 TRP A O 1
ATOM 544 N N . SER A 1 77 ? 16.197 -4.704 -20.075 1.00 89.19 77 SER A N 1
ATOM 545 C CA . SER A 1 77 ? 17.583 -5.040 -20.417 1.00 89.19 77 SER A CA 1
ATOM 546 C C . SER A 1 77 ? 17.705 -6.518 -20.796 1.00 89.19 77 SER A C 1
ATOM 548 O O . SER A 1 77 ? 16.853 -7.323 -20.434 1.00 89.19 77 SER A O 1
ATOM 550 N N . GLU A 1 78 ? 18.813 -6.921 -21.426 1.00 92.69 78 GLU A N 1
ATOM 551 C CA . GLU A 1 78 ? 19.085 -8.343 -21.718 1.00 92.69 78 GLU A CA 1
ATOM 552 C C . GLU A 1 78 ? 19.097 -9.237 -20.464 1.00 92.69 78 GLU A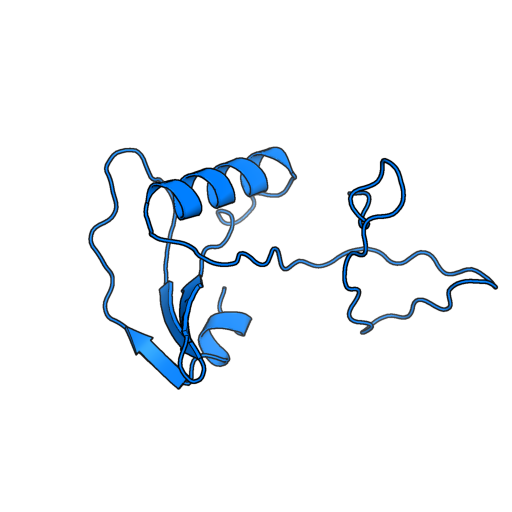 C 1
ATOM 554 O O . GLU A 1 78 ? 18.888 -10.443 -20.555 1.00 92.69 78 GLU A O 1
ATOM 559 N N . ARG A 1 79 ? 19.341 -8.654 -19.283 1.00 89.62 79 ARG A N 1
ATOM 560 C CA . ARG A 1 79 ? 19.357 -9.365 -17.995 1.00 89.62 79 ARG A CA 1
ATOM 561 C C . ARG A 1 79 ? 18.015 -9.315 -17.260 1.00 89.62 79 ARG A C 1
ATOM 563 O O . ARG A 1 79 ? 17.843 -10.050 -16.294 1.00 89.62 79 ARG A O 1
ATOM 570 N N . ALA A 1 80 ? 17.098 -8.443 -17.680 1.00 86.31 80 ALA A N 1
ATOM 571 C CA . ALA A 1 80 ? 15.803 -8.228 -17.044 1.00 86.31 80 ALA A CA 1
ATOM 572 C C . ALA A 1 80 ? 14.761 -7.813 -18.092 1.00 86.31 80 ALA A C 1
ATOM 574 O O . ALA A 1 80 ? 14.688 -6.651 -18.502 1.00 86.31 80 ALA A O 1
ATOM 575 N N . ASP A 1 81 ? 13.945 -8.777 -18.510 1.00 91.38 81 ASP A N 1
ATOM 576 C CA . ASP A 1 81 ? 12.878 -8.597 -19.496 1.00 91.38 81 ASP A CA 1
ATOM 577 C C . ASP A 1 81 ? 11.599 -8.057 -18.835 1.00 91.38 81 ASP A C 1
ATOM 579 O O . ASP A 1 81 ? 10.609 -8.769 -18.702 1.00 91.38 81 ASP A O 1
ATOM 583 N N . VAL A 1 82 ? 11.645 -6.806 -18.363 1.00 91.69 82 VAL A N 1
ATOM 584 C CA . VAL A 1 82 ? 10.492 -6.140 -17.733 1.00 91.69 82 VAL A CA 1
ATOM 585 C C . VAL A 1 82 ? 9.508 -5.668 -18.801 1.00 91.69 82 VAL A C 1
ATOM 587 O O . VAL A 1 82 ? 9.880 -4.925 -19.713 1.00 91.69 82 VAL A O 1
ATOM 590 N N . ARG A 1 83 ? 8.238 -6.050 -18.664 1.00 92.44 83 ARG A N 1
ATOM 591 C CA . ARG A 1 83 ? 7.159 -5.764 -19.614 1.00 92.44 83 ARG A CA 1
ATOM 592 C C . ARG A 1 83 ? 5.978 -5.065 -18.942 1.00 92.44 83 ARG A C 1
ATOM 594 O O . ARG A 1 83 ? 5.782 -5.110 -17.729 1.00 92.44 83 ARG A O 1
ATOM 601 N N . LEU A 1 84 ? 5.165 -4.387 -19.754 1.00 93.50 84 LEU A N 1
ATOM 602 C CA . LEU A 1 84 ? 3.928 -3.777 -19.271 1.00 93.50 84 LEU A CA 1
ATOM 603 C C . LEU A 1 84 ? 2.974 -4.868 -18.765 1.00 93.50 84 LEU A C 1
ATOM 605 O O . LEU A 1 84 ? 2.647 -5.793 -19.503 1.00 93.50 84 LEU A O 1
ATOM 609 N N . GLY A 1 85 ? 2.499 -4.707 -17.531 1.00 91.88 85 GLY A N 1
ATOM 610 C CA . GLY A 1 85 ? 1.627 -5.672 -16.861 1.00 91.88 85 GLY A CA 1
ATOM 611 C C . GLY A 1 85 ? 2.354 -6.562 -15.854 1.00 91.88 85 GLY A C 1
ATOM 612 O O . GLY A 1 85 ? 1.685 -7.217 -15.056 1.00 91.88 85 GLY A O 1
ATOM 613 N N . ASP A 1 86 ? 3.688 -6.540 -15.832 1.00 92.56 86 ASP A N 1
ATOM 614 C CA . ASP A 1 86 ? 4.453 -7.269 -14.826 1.00 92.56 86 ASP A CA 1
ATOM 615 C C . ASP A 1 86 ? 4.217 -6.695 -13.424 1.00 92.56 86 ASP A C 1
ATOM 617 O O . ASP A 1 86 ? 4.164 -5.478 -13.212 1.00 92.56 86 ASP A O 1
ATOM 621 N N . VAL A 1 87 ? 4.124 -7.595 -12.443 1.00 91.62 87 VAL A N 1
ATOM 622 C CA . VAL A 1 87 ? 4.135 -7.251 -11.020 1.00 91.62 87 VAL A CA 1
ATOM 623 C C . VAL A 1 87 ? 5.552 -7.433 -10.500 1.00 91.62 87 VAL A C 1
ATOM 625 O O . VAL A 1 87 ? 6.081 -8.542 -10.482 1.00 91.62 87 VAL A O 1
ATOM 628 N N . VAL A 1 88 ? 6.159 -6.338 -10.050 1.00 88.50 88 VAL A N 1
ATOM 629 C CA . VAL A 1 88 ? 7.511 -6.345 -9.488 1.00 88.50 88 VAL A CA 1
ATOM 630 C C . VAL A 1 88 ? 7.430 -6.330 -7.967 1.00 88.50 88 VAL A C 1
ATOM 632 O O . VAL A 1 88 ? 6.749 -5.490 -7.379 1.00 88.50 88 VAL A O 1
ATOM 635 N N . VAL A 1 89 ? 8.158 -7.243 -7.325 1.00 89.31 89 VAL A N 1
ATOM 636 C CA . VAL A 1 89 ? 8.307 -7.295 -5.868 1.00 89.31 89 VAL A CA 1
ATOM 637 C C . VAL A 1 89 ? 9.722 -6.869 -5.508 1.00 89.31 89 VAL A C 1
ATOM 639 O O . VAL A 1 89 ? 10.696 -7.417 -6.015 1.00 89.31 89 VAL A O 1
ATOM 642 N N . SER A 1 90 ? 9.827 -5.876 -4.628 1.00 84.12 90 SER A N 1
ATOM 643 C CA . SER A 1 90 ? 11.110 -5.369 -4.148 1.00 84.12 90 SER A CA 1
ATOM 644 C C . SER A 1 90 ? 11.876 -6.441 -3.378 1.00 84.12 90 SER A C 1
ATOM 646 O O . SER A 1 90 ? 11.379 -6.930 -2.363 1.00 84.12 90 SER A O 1
ATOM 648 N N . GLN A 1 91 ? 13.100 -6.751 -3.808 1.00 82.94 91 GLN A N 1
ATOM 649 C CA . GLN A 1 91 ? 14.022 -7.606 -3.064 1.00 82.94 91 GLN A CA 1
ATOM 650 C C . GLN A 1 91 ? 15.270 -6.803 -2.680 1.00 82.94 91 GLN A C 1
ATOM 652 O O . GLN A 1 91 ? 16.023 -6.411 -3.571 1.00 82.94 91 GLN A O 1
ATOM 657 N N . PRO A 1 92 ? 15.493 -6.519 -1.384 1.00 80.94 92 PRO A N 1
ATOM 658 C CA . PRO A 1 92 ? 16.689 -5.815 -0.939 1.00 80.94 92 PRO A CA 1
ATOM 659 C C . PRO A 1 92 ? 17.971 -6.533 -1.374 1.00 80.94 92 PRO A C 1
ATOM 661 O O . PRO A 1 92 ? 18.060 -7.754 -1.247 1.00 80.94 92 PRO A O 1
ATOM 664 N N . ASP A 1 93 ? 18.962 -5.771 -1.838 1.00 80.19 93 ASP A N 1
ATOM 665 C CA . ASP A 1 93 ? 20.301 -6.272 -2.166 1.00 80.19 93 ASP A CA 1
ATOM 666 C C . ASP A 1 93 ? 21.374 -5.283 -1.686 1.00 80.19 93 ASP A C 1
ATOM 668 O O . ASP A 1 93 ? 21.389 -4.101 -2.057 1.00 80.19 93 ASP A O 1
ATOM 672 N N . GLY A 1 94 ? 22.257 -5.763 -0.807 1.00 80.94 94 GLY A N 1
ATOM 673 C CA . GLY A 1 94 ? 23.263 -4.953 -0.124 1.00 80.94 94 GLY A CA 1
ATOM 674 C C . GLY A 1 94 ? 22.659 -3.725 0.570 1.00 80.94 94 GLY A C 1
ATOM 675 O O . GLY A 1 94 ? 21.938 -3.843 1.55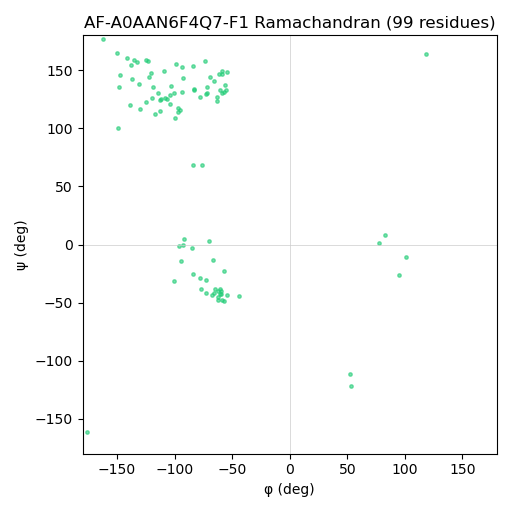7 1.00 80.94 94 GLY A O 1
ATOM 676 N N . MET A 1 95 ? 22.975 -2.536 0.047 1.00 77.19 95 MET A N 1
ATOM 677 C CA . MET A 1 95 ? 22.526 -1.245 0.590 1.00 77.19 95 MET A CA 1
ATOM 678 C C . MET A 1 95 ? 21.232 -0.712 -0.047 1.00 77.19 95 MET A C 1
ATOM 680 O O . MET A 1 95 ? 20.772 0.368 0.323 1.00 77.19 95 MET A O 1
ATOM 684 N N . HIS A 1 96 ? 20.640 -1.430 -1.004 1.00 72.62 96 HIS A N 1
ATOM 685 C CA . HIS A 1 96 ? 19.439 -0.991 -1.711 1.00 72.62 96 HIS A CA 1
ATOM 686 C C . HIS A 1 96 ? 18.205 -1.724 -1.182 1.00 72.62 96 HIS A C 1
ATOM 688 O O . HIS A 1 96 ? 18.213 -2.941 -1.026 1.00 72.62 96 HIS A O 1
ATOM 694 N N . GLY A 1 97 ? 17.105 -0.995 -0.969 1.00 66.75 97 GLY A N 1
ATOM 695 C CA . GLY A 1 97 ? 15.834 -1.556 -0.484 1.00 66.75 97 GLY A CA 1
ATOM 696 C C . GLY A 1 97 ? 15.086 -2.451 -1.485 1.00 66.75 97 GLY A C 1
ATOM 697 O O . GLY A 1 97 ? 13.985 -2.898 -1.173 1.00 66.75 97 GLY A O 1
ATOM 698 N N . GLY A 1 98 ? 15.665 -2.701 -2.666 1.00 64.62 98 GLY A N 1
ATOM 699 C CA . GLY A 1 98 ? 15.144 -3.557 -3.740 1.00 64.62 98 GLY A CA 1
ATOM 700 C C . GLY A 1 98 ? 14.360 -2.834 -4.836 1.00 64.62 98 GLY A C 1
ATOM 701 O O . GLY A 1 98 ? 14.369 -3.268 -5.983 1.00 64.62 98 GLY A O 1
ATOM 702 N N . VAL A 1 99 ? 13.754 -1.688 -4.519 1.00 62.94 99 VAL A N 1
ATOM 703 C CA . VAL A 1 99 ? 13.145 -0.762 -5.480 1.00 62.94 99 VAL A CA 1
ATOM 704 C C . VAL A 1 99 ? 13.781 0.601 -5.263 1.00 62.94 99 VAL A C 1
ATOM 706 O O . VAL A 1 99 ? 13.752 1.149 -4.160 1.00 62.94 99 VAL A O 1
ATOM 709 N N . VAL A 1 100 ? 14.372 1.140 -6.326 1.00 61.12 100 VAL A N 1
ATOM 710 C CA . VAL A 1 100 ? 14.885 2.510 -6.358 1.00 61.12 100 VAL A CA 1
ATOM 711 C C . VAL A 1 100 ? 13.791 3.381 -6.970 1.00 61.12 100 VAL A C 1
ATOM 713 O O . VAL A 1 100 ? 13.406 3.181 -8.120 1.00 61.12 100 VAL A O 1
ATOM 716 N N . GLN A 1 101 ? 13.262 4.307 -6.173 1.00 54.62 101 GLN A N 1
ATOM 717 C CA . GLN A 1 101 ? 12.175 5.229 -6.524 1.00 54.62 101 GLN A CA 1
ATOM 718 C C . GLN A 1 101 ? 12.644 6.675 -6.374 1.00 54.62 101 GLN A C 1
ATOM 720 O O . GLN A 1 101 ? 13.631 6.908 -5.638 1.00 54.62 101 GLN A O 1
#

Radius of gyration: 15.88 Å; Cα contacts (8 Å, |Δi|>4): 90; chains: 1; bounding box: 40×29×39 Å